Protein AF-A0A061QGA6-F1 (afdb_monomer_lite)

Foldseek 3Di:
DVVVVLVVVVVVLVVVLVVLVVVLVVLVVVLVVLVVVLVVLVVVLVCLVPPVNDDDDDDDDPSVVVNVVSVVVNVVSVVVNVVSVVVNVVSVVVNVVSVVVVVVSVVPPPPPPPDPDPPPPDDDDDDDDDDDDDDDDD

Radius of gyration: 32.59 Å; chains: 1; bounding box: 87×38×71 Å

pLDDT: mean 76.37, std 17.79, range [37.84, 94.19]

Organism: NCBI:txid582737

Secondary structure (DSSP, 8-state):
-HHHHHHHHHHHHHHHHHHHHHHHHHHHHHHHHHHHHHHHHHHHHHHHH-TTT---SSS---HHHHHHHHHHHHHHHHHHHHHHHHHHHHHHHHHHHHHHHHHHHHHHS----TTS----------------------

Structure (mmCIF, N/CA/C/O backbone):
data_AF-A0A061QGA6-F1
#
_entry.id   AF-A0A061QGA6-F1
#
loop_
_atom_site.group_PDB
_atom_site.id
_atom_site.type_symbol
_atom_site.label_atom_id
_atom_site.label_alt_id
_atom_site.label_comp_id
_atom_site.label_asym_id
_atom_site.label_entity_id
_atom_site.label_seq_id
_atom_site.pdbx_PDB_ins_code
_atom_site.Cartn_x
_atom_site.Cartn_y
_atom_site.Cartn_z
_atom_site.occupancy
_atom_site.B_iso_or_equiv
_atom_site.auth_seq_id
_atom_site.auth_comp_id
_atom_site.auth_asym_id
_atom_site.auth_atom_id
_atom_site.pdbx_PDB_model_num
ATOM 1 N N . MET A 1 1 ? -23.416 3.716 36.163 1.00 52.44 1 MET A N 1
ATOM 2 C CA . MET A 1 1 ? -22.057 4.175 35.791 1.00 52.44 1 MET A CA 1
ATOM 3 C C . MET A 1 1 ? -21.315 3.237 34.827 1.00 52.44 1 MET A C 1
ATOM 5 O O . MET A 1 1 ? -20.567 3.747 34.007 1.00 52.44 1 MET A O 1
ATOM 9 N N . ALA A 1 2 ? -21.550 1.914 34.822 1.00 59.03 2 ALA A N 1
ATOM 10 C CA . ALA A 1 2 ? -20.858 0.972 33.918 1.00 59.03 2 ALA A CA 1
ATOM 11 C C . ALA A 1 2 ? -21.065 1.213 32.400 1.00 59.03 2 ALA A C 1
ATOM 13 O O . ALA A 1 2 ? -20.187 0.899 31.601 1.00 59.03 2 ALA A O 1
ATOM 14 N N . SER A 1 3 ? -22.190 1.808 31.987 1.00 69.88 3 SER A N 1
ATOM 15 C CA . SER A 1 3 ? -22.502 2.076 30.572 1.00 69.88 3 SER A CA 1
ATOM 16 C C . SER A 1 3 ? -21.630 3.163 29.937 1.00 69.88 3 SER A C 1
ATOM 18 O O . SER A 1 3 ? -21.326 3.085 28.751 1.00 69.88 3 SER A O 1
ATOM 20 N N . VAL A 1 4 ? -21.189 4.157 30.716 1.00 80.12 4 VAL A N 1
ATOM 21 C CA . VAL A 1 4 ? -20.376 5.273 30.202 1.00 80.12 4 VAL A CA 1
ATOM 22 C C . VAL A 1 4 ? -18.967 4.792 29.844 1.00 80.12 4 VAL A C 1
ATOM 24 O O . VAL A 1 4 ? -18.453 5.143 28.787 1.00 80.12 4 VAL A O 1
ATOM 27 N N . GLY A 1 5 ? -18.371 3.916 30.662 1.00 81.81 5 GLY A N 1
ATOM 28 C CA . GLY A 1 5 ? -17.058 3.324 30.373 1.00 81.81 5 GLY A CA 1
ATOM 29 C C . GLY A 1 5 ? -17.056 2.449 29.114 1.00 81.81 5 GLY A C 1
ATOM 30 O O . GLY A 1 5 ? -16.124 2.512 28.315 1.00 81.81 5 GLY A O 1
ATOM 31 N N . LEU A 1 6 ? -18.134 1.691 28.888 1.00 83.44 6 LEU A N 1
ATOM 32 C CA . LEU A 1 6 ? -18.308 0.867 27.690 1.00 83.44 6 LEU A CA 1
ATOM 33 C C . LEU A 1 6 ? -18.387 1.727 26.416 1.00 83.44 6 LEU A C 1
ATOM 35 O O . LEU A 1 6 ? -17.686 1.452 25.444 1.00 83.44 6 LEU A O 1
ATOM 39 N N . LEU A 1 7 ? -19.178 2.806 26.441 1.00 86.12 7 LEU A N 1
ATOM 40 C CA . LEU A 1 7 ? -19.292 3.750 25.322 1.00 86.12 7 LEU A CA 1
ATOM 41 C C . LEU A 1 7 ? -17.957 4.434 25.000 1.00 86.12 7 LEU A C 1
ATOM 43 O O . LEU A 1 7 ? -17.614 4.603 23.830 1.00 86.12 7 LEU A O 1
ATOM 47 N N . VAL A 1 8 ? -17.172 4.787 26.022 1.00 90.56 8 VAL A N 1
ATOM 48 C CA . VAL A 1 8 ? -15.822 5.341 25.833 1.00 90.56 8 VAL A CA 1
ATOM 49 C C . VAL A 1 8 ? -14.905 4.331 25.139 1.00 90.56 8 VAL A C 1
ATOM 51 O O . VAL A 1 8 ? -14.167 4.711 24.229 1.00 90.56 8 VAL A O 1
ATOM 54 N N . ASN A 1 9 ? -14.970 3.051 25.514 1.00 88.00 9 ASN A N 1
ATOM 55 C CA . ASN A 1 9 ? -14.171 2.000 24.881 1.00 88.00 9 ASN A CA 1
ATOM 56 C C . ASN A 1 9 ? -14.581 1.762 23.423 1.00 88.00 9 ASN A C 1
ATOM 58 O O . ASN A 1 9 ? -13.708 1.712 22.559 1.00 88.00 9 ASN A O 1
ATOM 62 N N . PHE A 1 10 ? -15.884 1.719 23.123 1.00 88.75 10 PHE A N 1
ATOM 63 C CA . PHE A 1 10 ? -16.369 1.635 21.741 1.00 88.75 10 PHE A CA 1
ATOM 64 C C . PHE A 1 10 ? -15.927 2.831 20.901 1.00 88.75 10 PHE A C 1
ATOM 66 O O . PHE A 1 10 ? -15.453 2.650 19.785 1.00 88.75 10 PHE A O 1
ATOM 73 N N . ARG A 1 11 ? -16.001 4.053 21.442 1.00 91.25 11 ARG A N 1
ATOM 74 C CA . ARG A 1 11 ? -15.543 5.254 20.731 1.00 91.25 11 ARG A CA 1
ATOM 75 C C . ARG A 1 11 ? -14.041 5.217 20.443 1.00 91.25 11 ARG A C 1
ATOM 77 O O . ARG A 1 1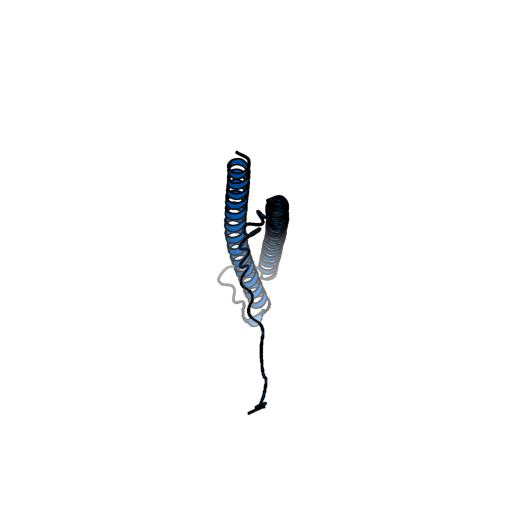1 ? -13.619 5.642 19.372 1.00 91.25 11 ARG A O 1
ATOM 84 N N . LYS A 1 12 ? -13.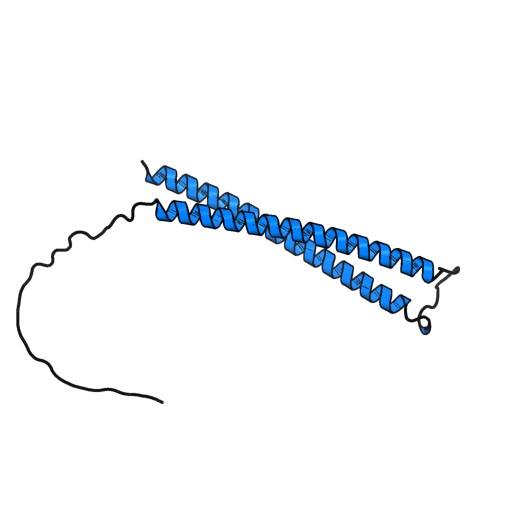229 4.728 21.387 1.00 91.75 12 LYS A N 1
ATOM 85 C CA . LYS A 1 12 ? -11.783 4.543 21.180 1.00 91.75 12 LYS A CA 1
ATOM 86 C C . LYS A 1 12 ? -11.503 3.502 20.098 1.00 91.75 12 LYS A C 1
ATOM 88 O O . LYS A 1 12 ? -10.673 3.757 19.231 1.00 91.75 12 LYS A O 1
ATOM 93 N N . LEU A 1 13 ? -12.206 2.369 20.138 1.00 91.56 13 LEU A N 1
ATOM 94 C CA . LEU A 1 13 ? -12.074 1.310 19.139 1.00 91.56 13 LEU A CA 1
ATOM 95 C C . LEU A 1 13 ? -12.460 1.821 17.747 1.00 91.56 13 LEU A C 1
ATOM 97 O O . LEU A 1 13 ? -11.681 1.652 16.819 1.00 91.56 13 LEU A O 1
ATOM 101 N N . TYR A 1 14 ? -13.587 2.533 17.641 1.00 90.75 14 TYR A N 1
ATOM 102 C CA . TYR A 1 14 ? -14.057 3.153 16.402 1.00 90.75 14 TYR A CA 1
ATOM 103 C C . TYR A 1 14 ? -13.014 4.097 15.798 1.00 90.75 14 TYR A C 1
ATOM 105 O O . TYR A 1 14 ? -12.643 3.951 14.637 1.00 90.75 14 TYR A O 1
ATOM 113 N N . LYS A 1 15 ? -12.477 5.026 16.602 1.00 93.25 15 LYS A N 1
ATOM 114 C CA . LYS A 1 15 ? -11.426 5.940 16.135 1.00 93.25 15 LYS A CA 1
ATOM 115 C C . LYS A 1 15 ? -10.196 5.181 15.645 1.00 93.25 15 LYS A C 1
ATOM 117 O O . LYS A 1 15 ? -9.644 5.520 14.610 1.00 93.25 15 LYS A O 1
ATOM 122 N N . LYS A 1 16 ? -9.778 4.139 16.370 1.00 90.44 16 LYS A N 1
ATOM 123 C CA . LYS A 1 16 ? -8.634 3.309 15.976 1.00 90.44 16 LYS A CA 1
ATOM 124 C C . LYS A 1 16 ? -8.893 2.603 14.643 1.00 90.44 16 LYS A C 1
ATOM 126 O O . LYS A 1 16 ? -8.007 2.597 13.798 1.00 90.44 16 LYS A O 1
ATOM 131 N N . THR A 1 17 ? -10.079 2.025 14.445 1.00 91.19 17 THR A N 1
ATOM 132 C CA . THR A 1 17 ? -10.447 1.364 13.182 1.00 91.19 17 THR A CA 1
ATOM 133 C C . THR A 1 17 ? -10.556 2.347 12.023 1.00 91.19 17 THR A C 1
ATOM 135 O O . THR A 1 17 ? -10.124 2.021 10.925 1.00 91.19 17 THR A O 1
ATOM 138 N N . GLU A 1 18 ? -11.053 3.559 12.268 1.00 93.69 18 GLU A N 1
ATOM 139 C CA . GLU A 1 18 ? -11.114 4.636 11.275 1.00 93.69 18 GLU A CA 1
ATOM 140 C C . GLU A 1 18 ? -9.709 5.008 10.780 1.00 93.69 18 GLU A C 1
ATOM 142 O O . GLU A 1 18 ? -9.471 5.037 9.576 1.00 93.69 18 GLU A O 1
ATOM 147 N N . THR A 1 19 ? -8.736 5.153 11.690 1.00 92.88 19 THR A N 1
ATOM 148 C CA . THR A 1 19 ? -7.335 5.411 11.310 1.00 92.88 19 THR A CA 1
ATOM 149 C C . THR A 1 19 ? -6.720 4.256 10.511 1.00 92.88 19 THR A C 1
ATOM 151 O O . THR A 1 19 ? -5.935 4.483 9.594 1.00 92.88 19 THR A O 1
ATOM 154 N N . GLN A 1 20 ? -7.057 3.004 10.844 1.00 91.06 20 GLN A N 1
ATOM 155 C CA . GLN A 1 20 ? -6.583 1.842 10.078 1.00 91.06 20 GLN A CA 1
ATOM 156 C C . GLN A 1 20 ? -7.197 1.799 8.675 1.00 91.06 20 GLN A C 1
ATOM 158 O O . GLN A 1 20 ? -6.500 1.465 7.722 1.00 91.06 20 GLN A O 1
ATOM 163 N N . LEU A 1 21 ? -8.471 2.167 8.534 1.00 91.56 21 LEU A N 1
ATOM 164 C CA . LEU A 1 21 ? -9.160 2.212 7.245 1.00 91.56 21 LEU A CA 1
ATOM 165 C C . LEU A 1 21 ? -8.601 3.317 6.339 1.00 91.56 21 LEU A C 1
ATOM 167 O O . LEU A 1 21 ? -8.383 3.093 5.150 1.00 91.56 21 LEU A O 1
ATOM 171 N N . GLU A 1 22 ? -8.294 4.482 6.906 1.00 94.19 22 GLU A N 1
ATOM 172 C CA . GLU A 1 22 ? -7.598 5.543 6.180 1.00 94.19 22 GLU A CA 1
ATOM 173 C C . GLU A 1 22 ? -6.215 5.067 5.711 1.00 94.19 22 GLU A C 1
ATOM 175 O O . GLU A 1 22 ? -5.893 5.168 4.525 1.00 94.19 22 GLU A O 1
ATOM 180 N N . ARG A 1 23 ? -5.429 4.447 6.602 1.00 92.31 23 ARG A N 1
ATOM 181 C CA . ARG A 1 23 ? -4.121 3.877 6.245 1.00 92.31 23 ARG A CA 1
ATOM 182 C C . ARG A 1 23 ? -4.231 2.804 5.158 1.00 92.31 23 ARG A C 1
ATOM 184 O O . ARG A 1 23 ? -3.406 2.788 4.249 1.00 92.31 23 ARG A O 1
ATOM 191 N N . TRP A 1 24 ? -5.244 1.940 5.223 1.00 92.25 24 TRP A N 1
ATOM 192 C CA . TRP A 1 24 ? -5.527 0.951 4.183 1.00 92.25 24 TRP A CA 1
ATOM 193 C C . TRP A 1 24 ? -5.745 1.619 2.823 1.00 92.25 24 TRP A C 1
ATOM 195 O O . TRP A 1 24 ? -5.097 1.242 1.851 1.00 92.25 24 TRP A O 1
ATOM 205 N N . SER A 1 25 ? -6.594 2.650 2.760 1.00 93.06 25 SER A N 1
ATOM 206 C CA . SER A 1 25 ? -6.882 3.354 1.504 1.00 93.06 25 SER A CA 1
ATOM 207 C C . SER A 1 25 ? -5.631 3.983 0.877 1.00 93.06 25 SER A C 1
ATOM 209 O O . SER A 1 25 ? -5.426 3.892 -0.333 1.00 93.06 25 SER A O 1
ATOM 211 N N . GLN A 1 26 ? -4.745 4.551 1.702 1.00 93.75 26 GLN A N 1
ATOM 212 C CA . GLN A 1 26 ? -3.480 5.128 1.250 1.00 93.75 26 GLN A CA 1
ATOM 213 C C . GLN A 1 26 ? -2.527 4.051 0.719 1.00 93.75 26 GLN A C 1
ATOM 215 O O . GLN A 1 26 ? -1.925 4.224 -0.341 1.00 93.75 26 GLN A O 1
ATOM 220 N N . LEU A 1 27 ? -2.401 2.925 1.429 1.00 91.75 27 LEU A N 1
ATOM 221 C CA . LEU A 1 27 ? -1.561 1.807 1.001 1.00 91.75 27 LEU A CA 1
ATOM 222 C C . LEU A 1 27 ? -2.073 1.162 -0.289 1.00 91.75 27 LEU A C 1
ATOM 224 O O . LEU A 1 27 ? -1.264 0.838 -1.159 1.00 91.75 27 LEU A O 1
ATOM 228 N N . GLN A 1 28 ? -3.391 1.030 -0.439 1.00 92.31 28 GLN A N 1
ATOM 229 C CA . GLN A 1 28 ? -4.013 0.526 -1.657 1.00 92.31 28 GLN A CA 1
ATOM 230 C C . GLN A 1 28 ? -3.690 1.434 -2.852 1.00 92.31 28 GLN A C 1
ATOM 232 O O . GLN A 1 28 ? -3.147 0.953 -3.845 1.00 92.31 28 GLN A O 1
ATOM 237 N N . ALA A 1 29 ? -3.923 2.746 -2.734 1.00 93.00 29 ALA A N 1
ATOM 238 C CA . ALA A 1 29 ? -3.608 3.702 -3.798 1.00 93.00 29 ALA A CA 1
ATOM 239 C C . ALA A 1 29 ? -2.114 3.679 -4.173 1.00 93.00 29 ALA A C 1
ATOM 241 O O . ALA A 1 29 ? -1.740 3.707 -5.347 1.00 93.00 29 ALA A O 1
ATOM 242 N N . LEU A 1 30 ? -1.236 3.575 -3.171 1.00 91.31 30 LEU A N 1
ATOM 243 C CA . LEU A 1 30 ? 0.202 3.453 -3.387 1.00 91.31 30 LEU A CA 1
ATOM 244 C C . LEU A 1 30 ? 0.595 2.140 -4.080 1.00 91.31 30 LEU A C 1
ATOM 246 O O . LEU A 1 30 ? 1.541 2.123 -4.869 1.00 91.31 30 LEU A O 1
ATOM 250 N N . ALA A 1 31 ? -0.077 1.030 -3.783 1.00 89.75 31 ALA A N 1
ATOM 251 C CA . ALA A 1 31 ? 0.180 -0.246 -4.438 1.00 89.75 31 ALA A CA 1
ATOM 252 C C . ALA A 1 31 ? -0.327 -0.265 -5.881 1.00 89.75 31 ALA A C 1
ATOM 254 O O . ALA A 1 31 ? 0.401 -0.727 -6.757 1.00 89.75 31 ALA A O 1
ATOM 255 N N . GLU A 1 32 ? -1.501 0.306 -6.146 1.00 92.12 32 GLU A N 1
ATOM 256 C CA . GLU A 1 32 ? -2.034 0.490 -7.501 1.00 92.12 32 GLU A CA 1
ATOM 257 C C . GLU A 1 32 ? -1.079 1.331 -8.360 1.00 92.12 32 GLU A C 1
ATOM 259 O O . GLU A 1 32 ? -0.724 0.931 -9.470 1.00 92.12 32 GLU A O 1
ATOM 264 N N . ALA A 1 33 ? -0.562 2.441 -7.822 1.00 90.88 33 ALA A N 1
ATOM 265 C CA . ALA A 1 33 ? 0.426 3.268 -8.515 1.00 90.88 33 ALA A CA 1
ATOM 266 C C . ALA A 1 33 ? 1.729 2.502 -8.818 1.00 90.88 33 ALA A C 1
ATOM 268 O O . ALA A 1 33 ? 2.297 2.625 -9.907 1.00 90.88 33 ALA A O 1
ATOM 269 N N . ARG A 1 34 ? 2.211 1.684 -7.871 1.00 89.81 34 ARG A N 1
ATOM 270 C CA . ARG A 1 34 ? 3.402 0.842 -8.076 1.00 89.81 34 ARG A CA 1
ATOM 271 C C . ARG A 1 34 ? 3.160 -0.252 -9.110 1.00 89.81 34 ARG A C 1
ATOM 273 O O . ARG A 1 34 ? 4.046 -0.491 -9.924 1.00 89.81 34 ARG A O 1
ATOM 280 N N . LEU A 1 35 ? 1.984 -0.876 -9.105 1.00 90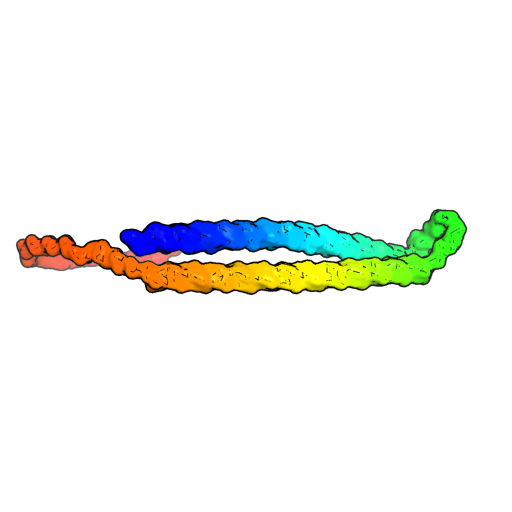.50 35 LEU A N 1
ATOM 281 C CA . LEU A 1 35 ? 1.594 -1.875 -10.097 1.00 90.50 35 LEU A CA 1
ATOM 282 C C . LEU A 1 35 ? 1.547 -1.255 -11.498 1.00 90.50 35 LEU A C 1
ATOM 284 O O . LEU A 1 35 ? 2.144 -1.799 -12.419 1.00 90.50 35 LEU A O 1
ATOM 288 N N . GLY A 1 36 ? 0.923 -0.082 -11.644 1.00 90.81 36 GLY A N 1
ATOM 289 C CA . GLY A 1 36 ? 0.898 0.649 -12.913 1.00 90.81 36 GLY A CA 1
ATOM 290 C C . GLY A 1 36 ? 2.302 0.983 -13.424 1.00 90.81 36 GLY A C 1
ATOM 291 O O . GLY A 1 36 ? 2.598 0.790 -14.600 1.00 90.81 36 GLY A O 1
ATOM 292 N N . ASN A 1 37 ? 3.209 1.397 -12.533 1.00 88.94 37 ASN A N 1
ATOM 293 C CA . ASN A 1 37 ? 4.611 1.610 -12.898 1.00 88.94 37 ASN A CA 1
ATOM 294 C C . ASN A 1 37 ? 5.312 0.300 -13.304 1.00 88.94 37 ASN A C 1
ATOM 296 O O . ASN A 1 37 ? 6.054 0.291 -14.279 1.00 88.94 37 ASN A O 1
ATOM 300 N N . ALA A 1 38 ? 5.069 -0.812 -12.604 1.00 88.19 38 ALA A N 1
ATOM 301 C CA . ALA A 1 38 ? 5.634 -2.112 -12.973 1.00 88.19 38 ALA A CA 1
ATOM 302 C C . ALA A 1 38 ? 5.186 -2.547 -14.377 1.00 88.19 38 ALA A C 1
ATOM 304 O O . ALA A 1 38 ? 6.022 -2.948 -15.183 1.00 88.19 38 ALA A O 1
ATOM 305 N N . VAL A 1 39 ? 3.892 -2.403 -14.685 1.00 90.12 39 VAL A N 1
ATOM 306 C CA . VAL A 1 39 ? 3.330 -2.685 -16.015 1.00 90.12 39 VAL A CA 1
ATOM 307 C C . VAL A 1 39 ? 4.006 -1.821 -17.078 1.00 90.12 39 VAL A C 1
ATOM 309 O O . VAL A 1 39 ? 4.509 -2.359 -18.058 1.00 90.12 39 VAL A O 1
ATOM 312 N N . TYR A 1 40 ? 4.139 -0.513 -16.843 1.00 87.19 40 TYR A N 1
ATOM 313 C CA . TYR A 1 40 ? 4.826 0.390 -17.770 1.00 87.19 40 TYR A CA 1
ATOM 314 C C . TYR A 1 40 ? 6.285 -0.018 -18.049 1.00 87.19 40 TYR A C 1
ATOM 316 O O . TYR A 1 40 ? 6.756 0.067 -19.185 1.00 87.19 40 TYR A O 1
ATOM 324 N N . GLN A 1 41 ? 7.025 -0.472 -17.031 1.00 83.88 41 GLN A N 1
ATOM 325 C CA . GLN A 1 41 ? 8.396 -0.957 -17.236 1.00 83.88 41 GLN A CA 1
ATOM 326 C C . GLN A 1 41 ? 8.427 -2.282 -18.012 1.00 83.88 41 GLN A C 1
ATOM 328 O O . GLN A 1 41 ? 9.311 -2.458 -18.846 1.00 83.88 41 GLN A O 1
ATOM 333 N N . LEU A 1 42 ? 7.473 -3.192 -17.777 1.00 85.06 42 LEU A N 1
ATOM 334 C CA . LEU A 1 42 ? 7.355 -4.446 -18.534 1.00 85.06 42 LEU A CA 1
ATOM 335 C C . LEU A 1 42 ? 7.036 -4.193 -20.009 1.00 85.06 42 LEU A C 1
ATOM 337 O O . LEU A 1 42 ? 7.687 -4.766 -20.878 1.00 85.06 42 LEU A O 1
ATOM 341 N N . GLU A 1 43 ? 6.087 -3.303 -20.295 1.00 85.81 43 GLU A N 1
ATOM 342 C CA . GLU A 1 43 ? 5.749 -2.902 -21.664 1.00 85.81 43 GLU A CA 1
ATOM 343 C C . GLU A 1 43 ? 6.966 -2.295 -22.375 1.00 85.81 43 GLU A C 1
ATOM 345 O O . GLU A 1 43 ? 7.263 -2.637 -23.519 1.00 85.81 43 GLU A O 1
ATOM 350 N N . ARG A 1 44 ? 7.743 -1.446 -21.685 1.00 81.88 44 ARG A N 1
ATOM 351 C CA . ARG A 1 44 ? 8.992 -0.902 -22.244 1.00 81.88 44 ARG A CA 1
ATOM 352 C C . ARG A 1 44 ? 10.062 -1.961 -22.480 1.00 81.88 44 ARG A C 1
ATOM 354 O O . ARG A 1 44 ? 10.773 -1.849 -23.476 1.00 81.88 44 ARG A O 1
ATOM 361 N N . LEU A 1 45 ? 10.190 -2.946 -21.593 1.00 81.44 45 LEU A N 1
ATOM 362 C CA . LEU A 1 45 ? 11.145 -4.041 -21.760 1.00 81.44 45 LEU A CA 1
ATOM 363 C C . LEU A 1 45 ? 10.824 -4.867 -23.007 1.00 81.44 45 LEU A C 1
ATOM 365 O O . LEU A 1 45 ? 11.737 -5.150 -23.777 1.00 81.44 45 LEU A O 1
ATOM 369 N N . GLN A 1 46 ? 9.545 -5.168 -23.252 1.00 79.06 46 GLN A N 1
ATOM 370 C CA . GLN A 1 46 ? 9.106 -5.872 -24.464 1.00 79.06 46 GLN A CA 1
ATOM 371 C C . GLN A 1 46 ? 9.462 -5.089 -25.733 1.00 79.06 46 GLN A C 1
ATOM 373 O O . GLN A 1 46 ? 10.036 -5.642 -26.666 1.00 79.06 46 GLN A O 1
ATOM 378 N N . VAL A 1 47 ? 9.230 -3.772 -25.741 1.00 75.88 47 VAL A N 1
ATOM 379 C CA . VAL A 1 47 ? 9.623 -2.909 -26.871 1.00 75.88 47 VAL A CA 1
ATOM 380 C C . VAL A 1 47 ? 11.142 -2.894 -27.084 1.00 75.88 47 VAL A C 1
ATOM 382 O O . VAL A 1 47 ? 11.603 -2.759 -28.215 1.00 75.88 47 VAL A O 1
ATOM 385 N N . LEU A 1 48 ? 11.940 -3.020 -26.017 1.00 69.88 48 LEU A N 1
ATOM 386 C CA . LEU A 1 48 ? 13.394 -3.129 -26.139 1.00 69.88 48 LEU A CA 1
ATOM 387 C C . LEU A 1 48 ? 13.857 -4.506 -26.627 1.00 69.88 48 LEU A C 1
ATOM 389 O O . LEU A 1 48 ? 14.972 -4.578 -27.144 1.00 69.88 48 LEU A O 1
ATOM 393 N N . GLU A 1 49 ? 13.084 -5.576 -26.425 1.00 69.94 49 GLU A N 1
ATOM 394 C CA . GLU A 1 49 ? 13.375 -6.925 -26.936 1.00 69.94 49 GLU A CA 1
ATOM 395 C C . GLU A 1 49 ? 13.189 -7.034 -28.451 1.00 69.94 49 GLU A C 1
ATOM 397 O O . GLU A 1 49 ? 13.974 -7.726 -29.100 1.00 69.94 49 GLU A O 1
ATOM 402 N N . ASP A 1 50 ? 12.250 -6.278 -29.023 1.00 69.38 50 ASP A N 1
ATOM 403 C CA . ASP A 1 50 ? 12.029 -6.190 -30.469 1.00 69.38 50 ASP A CA 1
ATOM 404 C C . ASP A 1 50 ? 13.154 -5.395 -31.168 1.00 69.38 50 ASP A C 1
ATOM 406 O O . ASP A 1 50 ? 13.029 -4.215 -31.513 1.00 69.38 50 ASP A O 1
ATOM 410 N N . GLU A 1 51 ? 14.283 -6.067 -31.418 1.00 59.75 51 GLU A N 1
ATOM 411 C CA . GLU A 1 51 ? 15.488 -5.514 -32.064 1.00 59.75 51 GLU A CA 1
ATOM 412 C C . GLU A 1 51 ? 15.218 -4.875 -33.439 1.00 59.75 51 GLU A C 1
ATOM 414 O O . GLU A 1 51 ? 15.952 -3.988 -33.874 1.00 59.75 51 GLU A O 1
ATOM 419 N N . THR A 1 52 ? 14.134 -5.262 -34.116 1.00 59.09 52 THR A N 1
ATOM 420 C CA . THR A 1 52 ? 13.727 -4.704 -35.414 1.00 59.09 52 THR A CA 1
ATOM 421 C C . THR A 1 52 ? 13.082 -3.317 -35.323 1.00 59.09 52 THR A C 1
ATOM 423 O O . THR A 1 52 ? 13.022 -2.612 -36.330 1.00 59.09 52 THR A O 1
ATOM 426 N N . GLY A 1 53 ? 12.587 -2.912 -34.146 1.00 56.00 53 GLY A N 1
ATOM 427 C CA . GLY A 1 53 ? 11.902 -1.630 -33.928 1.00 56.00 53 GLY A CA 1
ATOM 428 C C . GLY A 1 53 ? 12.773 -0.545 -33.289 1.00 56.00 53 GLY A C 1
ATOM 429 O O . GLY A 1 53 ? 12.432 0.640 -33.346 1.00 56.00 53 GLY A O 1
ATOM 430 N N . PHE A 1 54 ? 13.912 -0.918 -32.700 1.00 57.66 54 PHE A N 1
ATOM 431 C CA . PHE A 1 54 ? 14.769 0.018 -31.982 1.00 57.66 54 PHE A CA 1
ATOM 432 C C . PHE A 1 54 ? 15.649 0.822 -32.950 1.00 57.66 54 PHE A C 1
ATOM 434 O O . PHE A 1 54 ? 16.789 0.468 -33.242 1.00 57.66 54 PHE A O 1
ATOM 441 N N . ARG A 1 55 ? 15.120 1.940 -33.462 1.00 59.06 55 ARG A N 1
ATOM 442 C CA . ARG A 1 55 ? 15.931 2.978 -34.115 1.00 59.06 55 ARG A CA 1
ATOM 443 C C . ARG A 1 55 ? 16.470 3.929 -33.042 1.00 59.06 55 ARG A C 1
ATOM 445 O O . ARG A 1 55 ? 15.684 4.711 -32.504 1.00 59.06 55 ARG A O 1
ATOM 452 N N . PRO A 1 56 ? 17.772 3.901 -32.713 1.00 59.41 56 PRO A N 1
ATOM 453 C CA . PRO A 1 56 ? 18.331 4.877 -31.790 1.00 59.41 56 PRO A CA 1
ATOM 454 C C . PRO A 1 56 ? 18.187 6.286 -32.384 1.00 59.41 56 PRO A C 1
ATOM 456 O O . PRO A 1 56 ? 18.588 6.542 -33.520 1.00 59.41 56 PRO A O 1
ATOM 459 N N . PHE A 1 57 ? 17.595 7.205 -31.622 1.00 53.66 57 PHE A N 1
ATOM 460 C CA . PHE A 1 57 ? 17.639 8.633 -31.928 1.00 53.66 57 PHE A CA 1
ATOM 461 C C . PHE A 1 57 ? 18.923 9.214 -31.318 1.00 53.66 57 PHE A C 1
ATOM 463 O O . PHE A 1 57 ? 18.979 9.439 -30.111 1.00 53.66 57 PHE A O 1
ATOM 470 N N . GLY A 1 58 ? 19.946 9.450 -32.144 1.00 62.19 58 GLY A N 1
ATOM 471 C CA . GLY A 1 58 ? 21.232 10.028 -31.722 1.00 62.19 58 GLY A CA 1
ATOM 472 C C . GLY A 1 58 ? 22.332 8.997 -31.441 1.00 62.19 58 GLY A C 1
ATOM 473 O O . GLY A 1 58 ? 22.206 7.834 -31.828 1.00 62.19 58 GLY A O 1
ATOM 474 N N . ASP A 1 59 ? 23.422 9.445 -30.804 1.00 56.91 59 ASP A N 1
ATOM 475 C CA . ASP A 1 59 ? 24.603 8.622 -30.515 1.00 56.91 59 ASP A CA 1
ATOM 476 C C . ASP A 1 59 ? 24.227 7.348 -29.745 1.00 56.91 59 ASP A C 1
ATOM 478 O O . ASP A 1 59 ? 23.651 7.396 -28.658 1.00 56.91 59 ASP A O 1
ATOM 482 N N . SER A 1 60 ? 24.554 6.217 -30.373 1.00 59.81 60 SER A N 1
ATOM 483 C CA . SER A 1 60 ? 24.528 4.826 -29.908 1.00 59.81 60 SER A CA 1
ATOM 484 C C . SER A 1 60 ? 24.198 4.615 -28.422 1.00 59.81 60 SER A C 1
ATOM 486 O O . SER A 1 60 ? 25.084 4.399 -27.591 1.00 59.81 60 SER A O 1
ATOM 488 N N . VAL A 1 61 ? 22.910 4.606 -28.078 1.00 64.62 61 VAL A N 1
ATOM 489 C CA . VAL A 1 61 ? 22.465 4.009 -26.816 1.00 64.62 61 VAL A CA 1
ATOM 490 C C . VAL A 1 61 ? 22.561 2.501 -26.983 1.00 64.62 61 VAL A C 1
ATOM 492 O O . VAL A 1 61 ? 21.817 1.922 -27.770 1.00 64.62 61 VAL A O 1
ATOM 495 N N . ASP A 1 62 ? 23.483 1.881 -26.248 1.00 73.44 62 ASP A N 1
ATOM 496 C CA . ASP A 1 62 ? 23.607 0.429 -26.189 1.00 73.44 62 ASP A CA 1
ATOM 497 C C . ASP A 1 62 ? 22.297 -0.173 -25.631 1.00 73.44 62 ASP A C 1
ATOM 499 O O . ASP A 1 62 ? 21.956 0.064 -24.461 1.00 73.44 62 ASP A O 1
ATOM 503 N N . PRO A 1 63 ? 21.531 -0.924 -26.446 1.00 73.88 63 PRO A N 1
ATOM 504 C CA . PRO A 1 63 ? 20.252 -1.490 -26.031 1.00 73.88 63 PRO A CA 1
ATOM 505 C C . PRO A 1 63 ? 20.413 -2.460 -24.855 1.00 73.88 63 PRO A C 1
ATOM 507 O O . PRO A 1 63 ? 19.512 -2.553 -24.019 1.00 73.88 63 PRO A O 1
ATOM 510 N N . SER A 1 64 ? 21.570 -3.117 -24.713 1.00 79.75 64 SER A N 1
ATOM 511 C CA . SER A 1 64 ? 21.840 -4.010 -23.582 1.00 79.75 64 SER A CA 1
ATOM 512 C C . SER A 1 64 ? 21.924 -3.240 -22.256 1.00 79.75 64 SER A C 1
ATOM 514 O O . SER A 1 64 ? 21.303 -3.628 -21.262 1.00 79.75 64 SER A O 1
ATOM 516 N N . ALA A 1 65 ? 22.587 -2.080 -22.253 1.00 81.56 65 ALA A N 1
ATOM 517 C CA . ALA A 1 65 ? 22.677 -1.199 -21.093 1.00 81.56 65 ALA A CA 1
ATOM 518 C C . ALA A 1 65 ? 21.318 -0.570 -20.736 1.00 81.56 65 ALA A C 1
ATOM 520 O O . ALA A 1 65 ? 21.008 -0.375 -19.557 1.00 81.56 65 ALA A O 1
ATOM 521 N N . ALA A 1 66 ? 20.487 -0.264 -21.739 1.00 80.12 66 ALA A N 1
ATOM 522 C CA . ALA A 1 66 ? 19.125 0.221 -21.525 1.00 80.12 66 ALA A CA 1
ATOM 523 C C . ALA A 1 66 ? 18.223 -0.858 -20.898 1.00 80.12 66 ALA A C 1
ATOM 525 O O . ALA A 1 66 ? 17.517 -0.563 -19.929 1.00 80.12 66 ALA A O 1
ATOM 526 N N . ARG A 1 67 ? 18.298 -2.105 -21.386 1.00 81.06 67 ARG A N 1
ATOM 527 C CA . ARG A 1 67 ? 17.582 -3.254 -20.806 1.00 81.06 67 ARG A CA 1
ATOM 528 C C . ARG A 1 67 ? 18.012 -3.506 -19.362 1.00 81.06 67 ARG A C 1
ATOM 530 O O . ARG A 1 67 ? 17.156 -3.578 -18.488 1.00 81.06 67 ARG A O 1
ATOM 537 N N . ALA A 1 68 ? 19.316 -3.535 -19.078 1.00 86.50 68 ALA A N 1
ATOM 538 C CA . ALA A 1 68 ? 19.826 -3.736 -17.718 1.00 86.50 68 ALA A CA 1
ATOM 539 C C . ALA A 1 68 ? 19.293 -2.683 -16.725 1.00 86.50 68 ALA A C 1
ATOM 541 O O . ALA A 1 68 ? 18.875 -3.020 -15.618 1.00 86.50 68 ALA A O 1
ATOM 542 N N . LYS A 1 69 ? 19.232 -1.408 -17.135 1.00 85.94 69 LYS A N 1
ATOM 543 C CA . LYS A 1 69 ? 18.647 -0.332 -16.315 1.00 85.94 69 LYS A CA 1
ATOM 544 C C . LYS A 1 69 ? 17.150 -0.521 -16.074 1.00 85.94 69 LYS A C 1
ATOM 546 O O . LYS A 1 69 ? 16.680 -0.230 -14.977 1.00 85.94 69 LYS A O 1
ATOM 551 N N . GLN A 1 70 ? 16.402 -0.982 -17.074 1.00 84.06 70 GLN A N 1
ATOM 552 C CA . GLN A 1 70 ? 14.971 -1.246 -16.921 1.00 84.06 70 GLN A CA 1
ATOM 553 C C . GLN A 1 70 ? 14.698 -2.460 -16.031 1.00 84.06 70 GLN A C 1
ATOM 555 O O . GLN A 1 70 ? 13.816 -2.379 -15.182 1.00 84.06 70 GLN A O 1
ATOM 560 N N . VAL A 1 71 ? 15.487 -3.532 -16.145 1.00 87.81 71 VAL A N 1
ATOM 56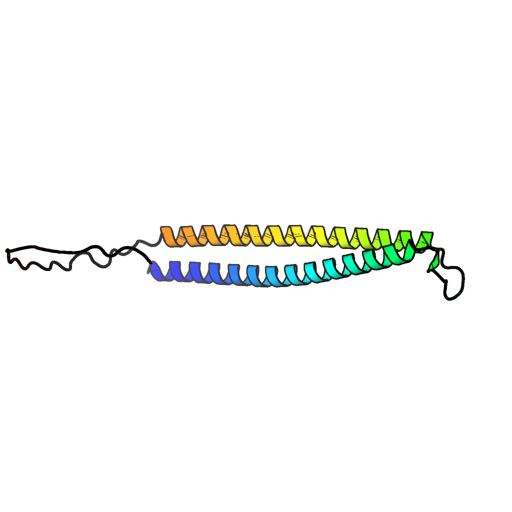1 C CA . VAL A 1 71 ? 15.410 -4.689 -15.236 1.00 87.81 71 VAL A CA 1
ATOM 562 C C . VAL A 1 71 ? 15.687 -4.258 -13.795 1.00 87.81 71 VAL A C 1
ATOM 564 O O . VAL A 1 71 ? 14.881 -4.537 -12.914 1.00 87.81 71 VAL A O 1
ATOM 567 N N . ALA A 1 72 ? 16.749 -3.484 -13.553 1.00 89.44 72 ALA A N 1
ATOM 568 C CA . ALA A 1 72 ? 17.040 -2.957 -12.217 1.00 89.44 72 ALA A CA 1
ATOM 569 C C . ALA A 1 72 ? 15.917 -2.043 -11.683 1.00 89.44 72 ALA A C 1
ATOM 571 O O . ALA A 1 72 ? 15.577 -2.076 -10.498 1.00 89.44 72 ALA A O 1
ATOM 572 N N . ALA A 1 73 ? 15.301 -1.230 -12.550 1.00 86.50 73 ALA A N 1
ATOM 573 C CA . ALA A 1 73 ? 14.146 -0.416 -12.177 1.00 86.50 73 ALA A CA 1
ATOM 574 C C . ALA A 1 73 ? 12.929 -1.282 -11.813 1.00 86.50 73 ALA A C 1
ATOM 576 O O . ALA A 1 73 ? 12.241 -0.989 -10.834 1.00 86.50 73 ALA A O 1
ATOM 577 N N . LEU A 1 74 ? 12.683 -2.356 -12.564 1.00 89.88 74 LEU A N 1
ATOM 578 C CA . LEU A 1 74 ? 11.615 -3.318 -12.317 1.00 89.88 74 LEU A CA 1
ATOM 579 C C . LEU A 1 74 ? 11.809 -4.034 -10.971 1.00 89.88 74 LEU A C 1
ATOM 581 O O . LEU A 1 74 ? 10.881 -4.085 -10.166 1.00 89.88 74 LEU A O 1
ATOM 585 N N . GLU A 1 75 ? 13.023 -4.513 -10.687 1.00 91.31 75 GLU A N 1
ATOM 586 C CA . GLU A 1 75 ? 13.384 -5.119 -9.399 1.00 91.31 75 GLU A CA 1
ATOM 587 C C . GLU A 1 75 ? 13.125 -4.159 -8.234 1.00 91.31 75 GLU A C 1
ATOM 589 O O . GLU A 1 75 ? 12.507 -4.536 -7.235 1.00 91.31 75 GLU A O 1
ATOM 594 N N . ALA A 1 76 ? 13.515 -2.889 -8.377 1.00 90.88 76 ALA A N 1
ATOM 595 C CA . ALA A 1 76 ? 13.256 -1.871 -7.365 1.00 90.88 76 ALA A CA 1
ATOM 596 C C . ALA A 1 76 ? 11.751 -1.617 -7.155 1.00 90.88 76 ALA A C 1
ATOM 598 O O . ALA A 1 76 ? 11.309 -1.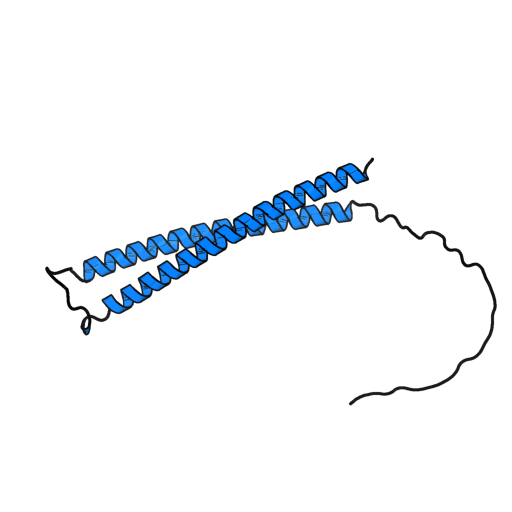409 -6.020 1.00 90.88 76 ALA A O 1
ATOM 599 N N . VAL A 1 77 ? 10.944 -1.635 -8.223 1.00 90.31 77 VAL A N 1
ATOM 600 C CA . VAL A 1 77 ? 9.482 -1.496 -8.121 1.00 90.31 77 VAL A CA 1
ATOM 601 C C . VAL A 1 77 ? 8.869 -2.707 -7.417 1.00 90.31 77 VAL A C 1
ATOM 603 O O . VAL A 1 77 ? 8.066 -2.516 -6.502 1.00 90.31 77 VAL A O 1
ATOM 606 N N . PHE A 1 78 ? 9.276 -3.930 -7.766 1.00 88.81 78 PHE A N 1
ATOM 607 C CA . PHE A 1 78 ? 8.804 -5.146 -7.099 1.00 88.81 78 PHE A CA 1
ATOM 608 C C . PHE A 1 78 ? 9.202 -5.200 -5.623 1.00 88.81 78 PHE A C 1
ATOM 610 O O . PHE A 1 78 ? 8.375 -5.578 -4.792 1.00 88.81 78 PHE A O 1
ATOM 617 N N . GLY A 1 79 ? 10.414 -4.758 -5.275 1.00 91.62 79 GLY A N 1
ATOM 618 C CA . GLY A 1 79 ? 10.843 -4.616 -3.882 1.00 91.62 79 GLY A CA 1
ATOM 619 C C . GLY A 1 79 ? 9.899 -3.711 -3.087 1.00 91.62 79 GLY A C 1
ATOM 620 O O . GLY A 1 79 ? 9.335 -4.127 -2.076 1.00 91.62 79 GLY A O 1
ATOM 621 N N . LYS A 1 80 ? 9.614 -2.514 -3.612 1.00 89.50 80 LYS A N 1
ATOM 622 C CA . LYS A 1 80 ? 8.672 -1.570 -2.988 1.00 89.50 80 LYS A CA 1
ATOM 623 C C . LYS A 1 80 ? 7.236 -2.100 -2.934 1.00 89.50 80 LYS A C 1
ATOM 625 O O . LYS A 1 80 ? 6.486 -1.770 -2.013 1.00 89.50 80 LYS A O 1
ATOM 630 N N . LEU A 1 81 ? 6.815 -2.879 -3.929 1.00 88.50 81 LEU A N 1
ATOM 631 C CA . LEU A 1 81 ? 5.487 -3.491 -3.957 1.00 88.50 81 LEU A CA 1
ATOM 632 C C . LEU A 1 81 ? 5.362 -4.563 -2.868 1.00 88.50 81 LEU A C 1
ATOM 634 O O . LEU A 1 81 ? 4.366 -4.585 -2.150 1.00 88.50 81 LEU A O 1
ATOM 638 N N . ARG A 1 82 ? 6.406 -5.373 -2.665 1.00 91.69 82 ARG A N 1
ATOM 639 C CA . ARG A 1 82 ? 6.479 -6.351 -1.573 1.00 91.69 82 ARG A CA 1
ATOM 640 C C . ARG A 1 82 ? 6.416 -5.692 -0.195 1.00 91.69 82 ARG A C 1
ATOM 642 O O . ARG A 1 82 ? 5.669 -6.163 0.655 1.00 91.69 82 ARG A O 1
ATOM 649 N N . GLU A 1 83 ? 7.147 -4.599 0.013 1.00 91.75 83 GLU A N 1
ATOM 650 C CA . GLU A 1 83 ? 7.066 -3.809 1.254 1.00 91.75 83 GLU A CA 1
ATOM 651 C C . GLU A 1 83 ? 5.637 -3.310 1.507 1.00 91.75 83 GLU A C 1
ATOM 653 O O . GLU A 1 83 ? 5.109 -3.437 2.607 1.00 91.75 83 GLU A O 1
ATOM 658 N N . SER A 1 84 ? 4.971 -2.824 0.459 1.00 89.19 84 SER A N 1
ATOM 659 C CA . SER A 1 84 ? 3.596 -2.317 0.561 1.00 89.19 84 SER A CA 1
ATOM 660 C C . SER A 1 84 ? 2.590 -3.408 0.904 1.00 89.19 84 SER A C 1
ATOM 662 O O . SER A 1 84 ? 1.649 -3.158 1.652 1.00 89.19 84 SER A O 1
ATOM 664 N N . LEU A 1 85 ? 2.775 -4.613 0.358 1.00 89.31 85 LEU A N 1
ATOM 665 C CA . LEU A 1 85 ? 1.949 -5.772 0.694 1.00 89.31 85 LEU A CA 1
ATOM 666 C C . LEU A 1 85 ? 2.131 -6.181 2.158 1.00 89.31 85 LEU A C 1
ATOM 668 O O . LEU A 1 85 ? 1.138 -6.447 2.828 1.00 89.31 85 LEU A O 1
ATOM 672 N N . ALA A 1 86 ? 3.363 -6.159 2.672 1.00 92.94 86 ALA A N 1
ATOM 673 C CA . ALA A 1 86 ? 3.627 -6.429 4.085 1.00 92.94 86 ALA A CA 1
ATOM 674 C C . ALA A 1 86 ? 2.972 -5.376 5.002 1.00 92.94 86 ALA A C 1
ATOM 676 O O . ALA A 1 86 ? 2.354 -5.719 6.010 1.00 92.94 86 ALA A O 1
ATOM 677 N N . ASP A 1 87 ? 3.037 -4.095 4.628 1.00 91.12 87 ASP A N 1
ATOM 678 C CA . ASP A 1 87 ? 2.347 -3.024 5.355 1.00 91.12 87 ASP A CA 1
ATOM 679 C C . ASP A 1 87 ? 0.820 -3.201 5.338 1.00 91.12 87 ASP A C 1
ATOM 681 O O . ASP A 1 87 ? 0.150 -2.961 6.346 1.00 91.12 87 ASP A O 1
ATOM 685 N N . MET A 1 88 ? 0.260 -3.631 4.205 1.00 91.06 88 MET A N 1
ATOM 686 C CA . MET A 1 88 ? -1.167 -3.932 4.072 1.00 91.06 88 MET A CA 1
ATOM 687 C C . MET A 1 88 ? -1.589 -5.113 4.947 1.00 91.06 88 MET A C 1
ATOM 689 O O . MET A 1 88 ? -2.605 -5.025 5.637 1.00 91.06 88 MET A O 1
ATOM 693 N N . GLU A 1 89 ? -0.800 -6.186 4.972 1.00 93.81 89 GLU A N 1
ATOM 694 C CA . GLU A 1 89 ? -1.033 -7.347 5.835 1.00 93.81 89 GLU A CA 1
ATOM 695 C C . GLU A 1 89 ? -1.067 -6.940 7.315 1.00 93.81 89 GLU A C 1
ATOM 697 O O . GLU A 1 89 ? -2.003 -7.290 8.037 1.00 93.81 89 GLU A O 1
ATOM 702 N N . ALA A 1 90 ? -0.135 -6.086 7.749 1.00 93.06 90 ALA A N 1
ATOM 703 C CA . ALA A 1 90 ? -0.117 -5.562 9.113 1.00 93.06 90 ALA A CA 1
ATOM 704 C C . ALA A 1 90 ? -1.386 -4.759 9.470 1.00 93.06 90 ALA A C 1
ATOM 706 O O . ALA A 1 90 ? -1.881 -4.840 10.600 1.00 93.06 90 ALA A O 1
ATOM 707 N N . VAL A 1 91 ? -1.942 -3.994 8.523 1.00 92.25 91 VAL A N 1
ATOM 708 C CA . VAL A 1 91 ? -3.210 -3.266 8.721 1.00 92.25 91 VAL A CA 1
ATOM 709 C C . VAL A 1 91 ? -4.389 -4.234 8.836 1.00 92.25 91 VAL A C 1
ATOM 711 O O . VAL A 1 91 ? -5.230 -4.063 9.722 1.00 92.25 91 VAL A O 1
ATOM 714 N N . VAL A 1 92 ? -4.435 -5.274 7.998 1.00 91.94 92 VAL A N 1
ATOM 715 C CA . VAL A 1 92 ? -5.473 -6.317 8.058 1.00 91.94 92 VAL A CA 1
ATOM 716 C C . VAL A 1 92 ? -5.425 -7.054 9.395 1.00 91.94 92 VAL A C 1
ATOM 718 O O . VAL A 1 92 ? -6.461 -7.215 10.044 1.00 91.94 92 VAL A O 1
ATOM 721 N N . GLU A 1 93 ? -4.237 -7.431 9.869 1.00 94.19 93 GLU A N 1
ATOM 722 C CA . GLU A 1 93 ? -4.084 -8.032 11.194 1.00 94.19 93 GLU A CA 1
ATOM 723 C C . GLU A 1 93 ? -4.575 -7.102 12.309 1.00 94.19 93 GLU A C 1
ATOM 725 O O . GLU A 1 93 ? -5.291 -7.530 13.220 1.00 94.19 93 GLU A O 1
ATOM 730 N N . ALA A 1 94 ? -4.203 -5.820 12.255 1.00 90.75 94 ALA A N 1
ATOM 731 C CA . ALA A 1 94 ? -4.618 -4.838 13.250 1.00 90.75 94 ALA A CA 1
ATOM 732 C C . ALA A 1 94 ? -6.144 -4.650 13.266 1.00 90.75 94 ALA A C 1
ATOM 734 O O . ALA A 1 94 ? -6.740 -4.547 14.345 1.00 90.75 94 ALA A O 1
ATOM 735 N N . ALA A 1 95 ? -6.780 -4.645 12.092 1.00 88.81 95 ALA A N 1
ATOM 736 C CA . ALA A 1 95 ? -8.231 -4.603 11.953 1.00 88.81 95 ALA A CA 1
ATOM 737 C C . ALA A 1 95 ? -8.891 -5.876 12.509 1.00 88.81 95 ALA A C 1
ATOM 739 O O . ALA A 1 95 ? -9.875 -5.782 13.245 1.00 88.81 95 ALA A O 1
ATOM 740 N N . GLY A 1 96 ? -8.314 -7.053 12.247 1.00 90.12 96 GLY A N 1
ATOM 741 C CA . GLY A 1 96 ? -8.776 -8.328 12.802 1.00 90.12 96 GLY A CA 1
ATOM 742 C C . GLY A 1 96 ? -8.748 -8.350 14.332 1.00 90.12 96 GLY A C 1
ATOM 743 O O . GLY A 1 96 ? -9.738 -8.715 14.969 1.00 90.12 96 GLY A O 1
ATOM 744 N N . ARG A 1 97 ? -7.658 -7.867 14.942 1.00 92.19 97 ARG A N 1
ATOM 745 C CA . ARG A 1 97 ? -7.558 -7.721 16.407 1.00 92.19 97 ARG A CA 1
ATOM 746 C C . ARG A 1 97 ? -8.603 -6.742 16.947 1.00 92.19 97 ARG A C 1
ATOM 748 O O . ARG A 1 97 ? -9.270 -7.041 17.932 1.00 92.19 97 ARG A O 1
ATOM 755 N N . ALA A 1 98 ? -8.810 -5.607 16.276 1.00 89.31 98 ALA A N 1
ATOM 756 C CA . ALA A 1 98 ? -9.838 -4.644 16.674 1.00 89.31 98 ALA A CA 1
ATOM 757 C C . ALA A 1 98 ? -11.261 -5.232 16.593 1.00 89.31 98 ALA A C 1
ATOM 759 O O . ALA A 1 98 ? -12.090 -4.958 17.461 1.00 89.31 98 ALA A O 1
ATOM 760 N N . ALA A 1 99 ? -11.543 -6.075 15.596 1.00 88.75 99 ALA A N 1
ATOM 761 C CA . ALA A 1 99 ? -12.818 -6.780 15.489 1.00 88.75 99 ALA A CA 1
ATOM 762 C C . ALA A 1 99 ? -13.025 -7.769 16.651 1.00 88.75 99 ALA A C 1
ATOM 764 O O . ALA A 1 99 ? -14.108 -7.809 17.240 1.00 88.75 99 ALA A O 1
ATOM 765 N N . GLN A 1 100 ? -11.982 -8.514 17.032 1.00 91.75 100 GLN A N 1
ATOM 766 C CA . GLN A 1 100 ? -12.011 -9.411 18.194 1.00 91.75 100 GLN A CA 1
ATOM 767 C C . GLN A 1 100 ? -12.222 -8.644 19.508 1.00 91.75 100 GLN A C 1
ATOM 769 O O . GLN A 1 100 ? -13.068 -9.034 20.316 1.00 91.75 100 GLN A O 1
ATOM 774 N N . ASP A 1 101 ? -11.526 -7.519 19.698 1.00 88.81 101 ASP A N 1
ATOM 775 C CA . ASP A 1 101 ? -11.709 -6.635 20.855 1.00 88.81 101 ASP A CA 1
ATOM 776 C C . ASP A 1 101 ? -13.157 -6.122 20.939 1.00 88.81 101 ASP A C 1
ATOM 778 O O . ASP A 1 101 ? -13.782 -6.146 22.005 1.00 88.81 101 ASP A O 1
ATOM 782 N N . GLY A 1 102 ? -13.725 -5.706 19.802 1.00 87.38 102 GLY A N 1
ATOM 783 C CA . GLY A 1 102 ? -15.119 -5.274 19.696 1.00 87.38 102 GLY A CA 1
ATOM 784 C C . GLY A 1 102 ? -16.113 -6.379 20.054 1.00 87.38 102 GLY A C 1
ATOM 785 O O . GLY A 1 102 ? -17.033 -6.152 20.845 1.00 87.38 102 GLY A O 1
ATOM 786 N N . ALA A 1 103 ? -15.903 -7.594 19.542 1.00 88.31 103 ALA A N 1
ATOM 787 C CA . ALA A 1 103 ? -16.718 -8.759 19.881 1.00 88.31 103 ALA A CA 1
ATOM 788 C C . ALA A 1 103 ? -16.640 -9.096 21.381 1.00 88.31 103 ALA A C 1
ATOM 790 O O . ALA A 1 103 ? -17.664 -9.370 22.013 1.00 88.31 103 ALA A O 1
ATOM 791 N N . GLY A 1 104 ? -15.450 -8.998 21.982 1.00 87.62 104 GLY A N 1
ATOM 792 C CA . GLY A 1 104 ? -15.245 -9.190 23.417 1.00 87.62 104 GLY A CA 1
ATOM 793 C C . GLY A 1 104 ? -15.981 -8.156 24.275 1.00 87.62 104 GLY A C 1
ATOM 794 O O . GLY A 1 104 ? -16.568 -8.507 25.302 1.00 87.62 104 GLY A O 1
ATOM 795 N N . LEU A 1 105 ? -16.011 -6.890 23.847 1.00 85.12 105 LEU A N 1
ATOM 796 C CA . LEU A 1 105 ? -16.788 -5.841 24.517 1.00 85.12 105 LEU A CA 1
ATOM 797 C C . LEU A 1 105 ? -18.297 -6.107 24.438 1.00 85.12 105 LEU A C 1
ATOM 799 O O . LEU A 1 105 ? -18.999 -5.959 25.442 1.00 85.12 105 LEU A O 1
ATOM 803 N N . LEU A 1 106 ? -18.797 -6.552 23.281 1.00 83.88 106 LEU A N 1
ATOM 804 C CA . LEU A 1 106 ? -20.205 -6.924 23.110 1.00 83.88 106 LEU A CA 1
ATOM 805 C C . LEU A 1 106 ? -20.590 -8.112 24.000 1.00 83.88 106 LEU A C 1
ATOM 807 O O . LEU A 1 106 ? -21.607 -8.048 24.687 1.00 83.88 106 LEU A O 1
ATOM 811 N N . ALA A 1 107 ? -19.753 -9.151 24.066 1.00 82.62 107 ALA A N 1
ATOM 812 C CA . ALA A 1 107 ? -19.994 -10.332 24.899 1.00 82.62 107 ALA A CA 1
ATOM 813 C C . ALA A 1 107 ? -20.018 -10.018 26.408 1.00 82.62 107 ALA A C 1
ATOM 815 O O . ALA A 1 107 ? -20.757 -10.645 27.164 1.00 82.62 107 ALA A O 1
ATOM 816 N N . ARG A 1 108 ? -19.232 -9.028 26.855 1.00 74.38 108 ARG A N 1
ATOM 817 C CA . ARG A 1 108 ? -19.189 -8.566 28.256 1.00 74.38 108 ARG A CA 1
ATOM 818 C C . ARG A 1 108 ? -20.311 -7.600 28.619 1.00 74.38 108 ARG A C 1
ATOM 820 O O . ARG A 1 108 ? -20.487 -7.286 29.796 1.00 74.38 108 ARG A O 1
ATOM 827 N N . THR A 1 109 ? -21.057 -7.108 27.635 1.00 67.38 109 THR A N 1
ATOM 828 C CA . THR A 1 109 ? -22.216 -6.264 27.900 1.00 67.38 109 THR A CA 1
ATOM 829 C C . THR A 1 109 ? -23.323 -7.178 28.422 1.00 67.38 109 THR A C 1
ATOM 831 O O . THR A 1 109 ? -23.767 -8.054 27.678 1.00 67.38 109 THR A O 1
ATOM 834 N N . PRO A 1 110 ? -23.780 -7.043 29.684 1.00 59.91 110 PRO A N 1
ATOM 835 C CA . PRO A 1 110 ? -24.879 -7.863 30.160 1.00 59.91 110 PRO A CA 1
ATOM 836 C C . PRO A 1 110 ? -26.068 -7.602 29.239 1.00 59.91 110 PRO A C 1
ATOM 838 O O . PRO A 1 110 ? -26.552 -6.469 29.163 1.00 59.91 110 PRO A O 1
ATOM 841 N N . ARG A 1 111 ? -26.523 -8.641 28.522 1.00 56.91 111 ARG A N 1
ATOM 842 C CA . ARG A 1 111 ? -27.839 -8.648 27.882 1.00 56.91 111 ARG A CA 1
ATOM 843 C C . ARG A 1 111 ? -28.818 -8.339 29.003 1.00 56.91 111 ARG A C 1
ATOM 845 O O . ARG A 1 111 ? -29.172 -9.221 29.779 1.00 56.91 111 ARG A O 1
ATOM 852 N N . ARG A 1 112 ? -29.215 -7.072 29.140 1.00 51.00 112 ARG A N 1
ATOM 853 C CA . ARG A 1 112 ? -30.404 -6.729 29.901 1.00 51.00 112 ARG A CA 1
ATOM 854 C C . ARG A 1 112 ? -31.508 -7.492 29.198 1.00 51.00 112 ARG A C 1
ATOM 856 O O . ARG A 1 112 ? -31.941 -7.098 28.120 1.00 51.00 112 ARG A O 1
ATOM 863 N N . SER A 1 113 ? -31.916 -8.600 29.799 1.00 47.75 113 SER A N 1
ATOM 864 C CA . SER A 1 113 ? -33.197 -9.251 29.587 1.00 47.75 113 SER A CA 1
ATOM 865 C C . SER A 1 113 ? -34.272 -8.247 30.013 1.00 47.75 113 SER A C 1
ATOM 867 O O . SER A 1 113 ? -34.907 -8.358 31.057 1.00 47.75 113 SER A O 1
ATOM 869 N N . ALA A 1 114 ? -34.411 -7.183 29.226 1.00 52.44 114 ALA A N 1
ATOM 870 C CA . ALA A 1 114 ? -35.639 -6.439 29.127 1.00 52.44 114 ALA A CA 1
ATOM 871 C C . ALA A 1 114 ? -36.666 -7.442 28.593 1.00 52.44 114 ALA A C 1
ATOM 873 O O . ALA A 1 114 ? -36.387 -8.137 27.618 1.00 52.44 114 ALA A O 1
ATOM 874 N N . LEU A 1 115 ? -37.810 -7.521 29.273 1.00 51.66 115 LEU A N 1
ATOM 875 C CA . LEU A 1 115 ? -38.899 -8.492 29.099 1.00 51.66 115 LEU A CA 1
ATOM 876 C C . LEU A 1 115 ? -38.804 -9.777 29.943 1.00 51.66 115 LEU A C 1
ATOM 878 O O . LEU A 1 115 ? -39.181 -10.861 29.509 1.00 51.66 115 LEU A O 1
ATOM 882 N N . ARG A 1 116 ? -38.437 -9.649 31.225 1.00 46.88 116 ARG A N 1
ATOM 883 C CA . ARG A 1 116 ? -39.105 -10.456 32.260 1.00 46.88 116 ARG A CA 1
ATOM 884 C C . ARG A 1 116 ? -40.380 -9.709 32.667 1.00 46.88 116 ARG A C 1
ATOM 886 O O . ARG A 1 116 ? -40.290 -8.677 33.318 1.00 46.88 116 ARG A O 1
ATOM 893 N N . GLY A 1 117 ? -41.545 -10.236 32.288 1.00 47.00 117 GLY A N 1
ATOM 894 C CA . GLY A 1 117 ? -42.810 -9.906 32.951 1.00 47.00 117 GLY A CA 1
ATOM 895 C C . GLY A 1 117 ? -43.799 -9.024 32.188 1.00 47.00 117 GLY A C 1
ATOM 896 O O . GLY A 1 117 ? -44.238 -8.019 32.727 1.00 47.00 117 GLY A O 1
ATOM 897 N N . PHE A 1 118 ? -44.255 -9.449 31.008 1.00 42.78 118 PHE A N 1
ATOM 898 C CA . PHE A 1 118 ? -45.663 -9.227 30.662 1.00 42.78 118 PHE A CA 1
ATOM 899 C C . PHE A 1 118 ? -46.385 -10.558 30.892 1.00 42.78 118 PHE A C 1
ATOM 901 O O . PHE A 1 118 ? -46.443 -11.426 30.026 1.00 42.78 118 PHE A O 1
ATOM 908 N N . ARG A 1 119 ? -46.827 -10.777 32.138 1.00 47.69 119 ARG A N 1
ATOM 909 C CA . ARG A 1 119 ? -47.789 -11.834 32.459 1.00 47.69 119 ARG A CA 1
ATOM 910 C C . ARG A 1 119 ? -49.131 -11.386 31.886 1.00 47.69 119 ARG A C 1
ATOM 912 O O . ARG A 1 119 ? -49.853 -10.651 32.547 1.00 47.69 119 ARG A O 1
ATOM 919 N N . THR A 1 120 ? -49.481 -11.834 30.687 1.00 51.22 120 THR A N 1
ATOM 920 C CA . THR A 1 120 ? -50.892 -11.885 30.294 1.00 51.22 120 THR A CA 1
ATOM 921 C C . THR A 1 120 ? -51.493 -13.133 30.929 1.00 51.22 120 THR A C 1
ATOM 923 O O . THR A 1 120 ? -51.525 -14.207 30.335 1.00 51.22 120 THR A O 1
ATOM 926 N N . SER A 1 121 ? -51.904 -13.022 32.189 1.00 51.25 121 SER A N 1
ATOM 927 C CA . SER A 1 121 ? -52.877 -13.953 32.749 1.00 51.25 121 SER A CA 1
ATOM 928 C C . SER A 1 121 ? -54.249 -13.581 32.198 1.00 51.25 121 SER A C 1
ATOM 930 O O . SER A 1 121 ? -54.786 -12.533 32.548 1.00 51.25 121 SER A O 1
ATOM 932 N N . GLY A 1 122 ? -54.800 -14.441 31.353 1.00 37.84 122 GLY A N 1
ATOM 933 C CA . GLY A 1 122 ? -56.192 -14.397 30.930 1.00 37.84 122 GLY A CA 1
ATOM 934 C C . GLY A 1 122 ? -56.565 -15.743 30.314 1.00 37.84 122 GLY A C 1
ATOM 935 O O . GLY A 1 122 ? -56.057 -16.050 29.237 1.00 37.84 122 GLY A O 1
ATOM 936 N N . PRO A 1 123 ? -57.363 -16.582 30.994 1.00 61.75 123 PRO A N 1
ATOM 937 C CA . PRO A 1 123 ? -57.811 -17.854 30.454 1.00 61.75 123 PRO A CA 1
ATOM 938 C C . PRO A 1 123 ? -59.050 -17.626 29.585 1.00 61.75 123 PRO A C 1
ATOM 940 O O . PRO A 1 123 ? -59.887 -16.804 29.935 1.00 61.75 123 PRO A O 1
ATOM 943 N N . CYS A 1 124 ? -59.186 -18.383 28.501 1.00 37.91 124 CYS A N 1
ATOM 944 C CA . CYS A 1 124 ? -60.458 -18.974 28.090 1.00 37.91 124 CYS A CA 1
ATOM 945 C C . CYS A 1 124 ? -60.185 -20.040 27.029 1.00 37.91 124 CYS A C 1
ATOM 947 O O . CYS A 1 124 ? -59.531 -19.811 26.016 1.00 37.91 124 CYS A O 1
ATOM 949 N N . SER A 1 125 ? -60.658 -21.230 27.356 1.00 47.41 125 SER A N 1
ATOM 950 C CA . SER A 1 125 ? -60.610 -22.467 26.600 1.00 47.41 125 SER A CA 1
ATOM 951 C C . SER A 1 125 ? -61.464 -22.413 25.330 1.00 47.41 125 SER A C 1
ATOM 953 O O . SER A 1 125 ? -62.357 -21.575 25.223 1.00 47.41 125 SER A O 1
ATOM 955 N N . SER A 1 126 ? -61.287 -23.451 24.498 1.00 45.75 126 SER A N 1
ATOM 956 C CA . SER A 1 126 ? -62.215 -23.981 23.475 1.00 45.75 126 SER A CA 1
ATOM 957 C C . SER A 1 126 ? -62.339 -23.139 22.189 1.00 45.75 126 SER A C 1
ATOM 959 O O . SER A 1 126 ? -62.418 -21.926 22.249 1.00 45.75 126 SER A O 1
ATOM 961 N N . THR A 1 127 ? -62.334 -23.662 20.960 1.00 46.56 127 THR A N 1
ATOM 962 C CA . THR A 1 127 ? -62.440 -25.024 20.407 1.00 46.56 127 THR A CA 1
ATOM 963 C C . THR A 1 127 ? -62.197 -24.934 18.887 1.00 46.56 127 THR A C 1
ATOM 965 O O . THR A 1 127 ? -62.283 -23.852 18.314 1.00 46.56 127 THR A O 1
ATOM 968 N N . SER A 1 128 ? -61.982 -26.097 18.261 1.00 42.78 128 SER A N 1
ATOM 969 C CA . SER A 1 128 ? -62.214 -26.438 16.839 1.00 42.78 128 SER A CA 1
ATOM 970 C C . SER A 1 128 ? -61.306 -25.861 15.733 1.00 42.78 128 SER A C 1
ATOM 972 O O . SER A 1 128 ? -61.494 -24.753 15.245 1.00 42.78 128 SER A O 1
ATOM 974 N N . SER A 1 129 ? -60.414 -26.735 15.240 1.00 42.97 129 SER A N 1
ATOM 975 C CA . SER A 1 129 ? -60.064 -26.936 13.813 1.00 42.97 129 SER A CA 1
ATOM 976 C C . SER A 1 129 ? -61.332 -27.149 12.939 1.00 42.97 129 SER A C 1
ATOM 978 O O . SER A 1 129 ? -62.376 -27.411 13.542 1.00 42.97 129 SER A O 1
ATOM 980 N N . PRO A 1 130 ? -61.298 -27.179 11.578 1.00 58.28 130 PRO A N 1
ATOM 981 C CA . PRO A 1 130 ? -60.148 -27.506 10.713 1.00 58.28 130 PRO A CA 1
ATOM 982 C C . PRO A 1 130 ? -60.047 -26.763 9.350 1.00 58.28 130 PRO A C 1
ATOM 984 O O . PRO A 1 130 ? -60.891 -25.945 8.998 1.00 58.28 130 PRO A O 1
ATOM 987 N N . SER A 1 131 ? -59.017 -27.153 8.576 1.00 45.59 131 SER A N 1
ATOM 988 C CA . SER A 1 131 ? -59.050 -27.414 7.114 1.00 45.59 131 SER A CA 1
ATOM 989 C C . SER A 1 131 ? -58.249 -26.492 6.177 1.00 45.59 131 SER A C 1
ATOM 991 O O . SER A 1 131 ? -58.605 -25.338 5.989 1.00 45.59 131 SER A O 1
ATOM 993 N N . SER A 1 132 ? -57.328 -27.142 5.439 1.00 45.38 132 SER A N 1
ATOM 994 C CA . SER A 1 132 ? -57.053 -26.973 3.992 1.00 45.38 132 SER A CA 1
ATOM 995 C C . SER A 1 132 ? -56.325 -25.689 3.529 1.00 45.38 132 SER A C 1
ATOM 997 O O . SER A 1 132 ? -56.653 -24.598 3.956 1.00 45.38 132 SER A O 1
ATOM 999 N N . THR A 1 133 ? -55.345 -25.675 2.619 1.00 48.38 133 THR A N 1
ATOM 1000 C CA . THR A 1 133 ? -54.793 -26.671 1.682 1.00 48.38 133 THR A CA 1
ATOM 1001 C C . THR A 1 133 ? -53.412 -26.181 1.223 1.00 48.38 133 THR A C 1
ATOM 1003 O O . THR A 1 133 ? -53.175 -24.977 1.147 1.00 48.38 133 THR A O 1
ATOM 1006 N N . CYS A 1 134 ? -52.535 -27.118 0.867 1.00 48.19 134 CYS A N 1
ATOM 1007 C CA . CYS A 1 134 ? -51.327 -26.925 0.068 1.00 48.19 134 CYS A CA 1
ATOM 1008 C C . CYS A 1 134 ? -51.589 -26.144 -1.230 1.00 48.19 134 CYS A C 1
ATOM 1010 O O . CYS A 1 134 ? -52.621 -26.358 -1.860 1.00 48.19 134 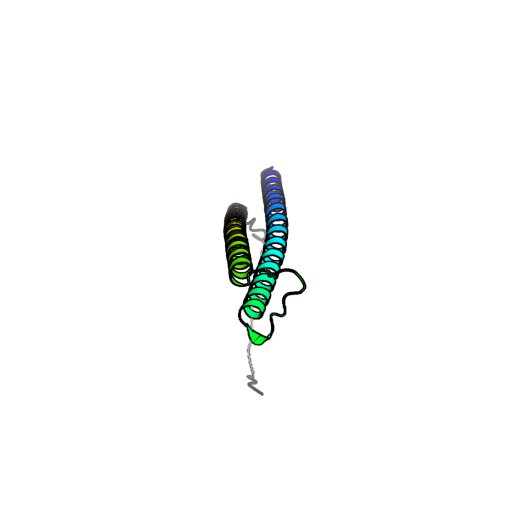CYS A O 1
ATOM 1012 N N . LEU A 1 135 ? -50.608 -25.368 -1.697 1.00 43.50 135 LEU A N 1
ATOM 1013 C CA . LEU A 1 135 ? -50.433 -25.115 -3.127 1.00 43.50 135 LEU A CA 1
ATOM 1014 C C . LEU A 1 135 ? -48.945 -24.970 -3.445 1.00 43.50 135 LEU A C 1
ATOM 1016 O O . LEU A 1 135 ? -48.267 -24.030 -3.035 1.00 43.50 135 LEU A O 1
ATOM 1020 N N . SER A 1 136 ? -48.471 -26.005 -4.124 1.00 45.19 136 SER A N 1
ATOM 1021 C CA . SER A 1 136 ? -47.167 -26.150 -4.741 1.00 45.19 136 SER A CA 1
ATOM 1022 C C . SER A 1 136 ? -47.100 -25.355 -6.047 1.00 45.19 136 SER A C 1
ATOM 1024 O O . SER A 1 136 ? -48.107 -25.226 -6.734 1.00 45.19 136 SER A O 1
ATOM 1026 N N . SER A 1 137 ? -45.880 -24.934 -6.381 1.00 41.50 137 SER A N 1
ATOM 1027 C CA . SER A 1 137 ? -45.289 -24.893 -7.727 1.00 41.50 137 SER A CA 1
ATOM 1028 C C . SER A 1 137 ? -46.035 -24.182 -8.861 1.00 41.50 137 SER A C 1
ATOM 1030 O O . SER A 1 137 ? -47.033 -24.681 -9.371 1.00 41.50 137 SER A O 1
ATOM 1032 N N . LEU A 1 138 ? -45.390 -23.135 -9.379 1.00 50.59 138 LEU A N 1
ATOM 1033 C CA . LEU A 1 138 ? -45.048 -23.005 -10.800 1.00 50.59 138 LEU A CA 1
ATOM 1034 C C . LEU A 1 138 ? -43.658 -22.369 -10.904 1.00 50.59 138 LEU A C 1
ATOM 1036 O O . LEU A 1 138 ? -43.408 -21.411 -10.139 1.00 50.59 138 LEU A O 1
#

Sequence (138 aa):
MASVGLLVNFRKLYKKTETQLERWSQLQALAEARLGNAVYQLERLQVLEDETGFRPFGDSVDPSAARAKQVAALEAVFGKLRESLADMEAVVEAAGRAAQDGAGLLARTPRRSALRGFRTSGPCSSTSSPSSTCLSSL

InterPro domains:
  IPR029159 Ribosome biogenesis protein C1orf109-like [PF15011] (9-107)